Protein AF-A0A4U6XNY8-F1 (afdb_monomer_lite)

Radius of gyration: 18.27 Å; chains: 1; bounding box: 44×39×44 Å

pLDDT: mean 85.58, std 12.48, range [34.25, 97.0]

InterPro domains:
  IPR027417 P-loop containing nucleoside triphosphate hydrolase [G3DSA:3.40.50.300] (27-171)
  IPR027417 P-loop containing nucleoside triphosphate hydrolase [SSF52540] (11-147)
  IPR053226 Pyrrolopyrazine biosynthesis cluster protein F [PTHR48419] (2-175)

Foldseek 3Di:
DDADDDPALCQFAPPPQDAEAADVVQHDDGDPPRRTNHDPVVLLVYQDEAEDEDCVPVVVVQVVCQDPPNCVFQVHPDDDPSSSRPVSVVSVVVVCCVVVSDPPVLYHYHYPLVCQQCVPVRVCVVCVSVVHDDDCCVFFPDPVRLVVCCVVCVNRGSPCVVVSPDGGRHRDDPPPPD

Secondary structure (DSSP, 8-state):
------S-GGGTS-STTPPP---TTT-SS--TT--SSS-HHHHTTSPPEEEE--HHHHHHHHHHTTSTTTHHHH------GGGS-HHHHHHHHHHHHHTTSS-GGG-EEEEHHHHHH-HHHHHHHHHHHHT----GGGTB--HHHHHHHHHHHGGGTTTSHHHHT-SB--PPPGGG--

Structure (mmCIF, N/CA/C/O backbone):
data_AF-A0A4U6XNY8-F1
#
_entry.id   AF-A0A4U6XNY8-F1
#
loop_
_atom_site.group_PDB
_atom_site.id
_atom_site.type_symbol
_atom_site.label_atom_id
_atom_site.label_alt_id
_atom_site.label_comp_id
_atom_site.label_asym_id
_atom_site.label_entity_id
_atom_site.label_seq_id
_atom_site.pdbx_PDB_ins_code
_atom_site.Cartn_x
_atom_site.Cartn_y
_atom_site.Cartn_z
_atom_site.occupancy
_atom_site.B_iso_or_equiv
_atom_site.auth_seq_id
_atom_site.auth_comp_id
_atom_site.auth_asym_id
_atom_site.auth_atom_id
_atom_site.pdbx_PDB_model_num
ATOM 1 N N . LYS A 1 1 ? -9.833 14.490 -5.044 1.00 44.00 1 LYS A N 1
ATOM 2 C CA . LYS A 1 1 ? -9.705 13.372 -4.076 1.00 44.00 1 LYS A CA 1
ATOM 3 C C . LYS A 1 1 ? -8.244 13.289 -3.649 1.00 44.00 1 LYS A C 1
ATOM 5 O O . LYS A 1 1 ? -7.398 13.310 -4.529 1.00 44.00 1 LYS A O 1
ATOM 10 N N . ARG A 1 2 ? -7.919 13.287 -2.350 1.00 34.50 2 ARG A N 1
ATOM 11 C CA . ARG A 1 2 ? -6.537 13.049 -1.896 1.00 34.50 2 ARG A CA 1
ATOM 12 C C . ARG A 1 2 ? -6.363 11.536 -1.786 1.00 34.50 2 ARG A C 1
ATOM 14 O O . ARG A 1 2 ? -6.970 10.934 -0.908 1.00 34.50 2 ARG A O 1
ATOM 21 N N . VAL A 1 3 ? -5.626 10.932 -2.714 1.00 40.91 3 VAL A N 1
ATOM 22 C CA . VAL A 1 3 ? -5.285 9.507 -2.647 1.00 40.91 3 VAL A CA 1
ATOM 23 C C . VAL A 1 3 ? -4.066 9.406 -1.743 1.00 40.91 3 VAL A C 1
ATOM 25 O O . VAL A 1 3 ? -2.992 9.896 -2.081 1.00 40.91 3 VAL A O 1
ATOM 28 N N . PHE A 1 4 ? -4.259 8.864 -0.547 1.00 38.31 4 PHE A N 1
ATOM 29 C CA . PHE A 1 4 ? -3.151 8.521 0.327 1.00 38.31 4 PHE A CA 1
ATOM 30 C C . PHE A 1 4 ? -2.722 7.104 -0.029 1.00 38.31 4 PHE A C 1
ATOM 32 O O . PHE A 1 4 ? -3.418 6.148 0.293 1.00 38.31 4 PHE A O 1
ATOM 39 N N . ILE A 1 5 ? -1.602 6.990 -0.735 1.00 46.84 5 ILE A N 1
ATOM 40 C CA . ILE A 1 5 ? -0.909 5.722 -0.943 1.00 46.84 5 ILE A CA 1
ATOM 41 C C . ILE A 1 5 ? 0.224 5.730 0.073 1.00 46.84 5 ILE A C 1
ATOM 43 O O . ILE A 1 5 ? 1.144 6.541 -0.041 1.00 46.84 5 ILE A O 1
ATOM 47 N N . LYS A 1 6 ? 0.133 4.901 1.110 1.00 44.91 6 LYS A N 1
ATOM 48 C CA . LYS A 1 6 ? 1.244 4.714 2.040 1.00 44.91 6 LYS A CA 1
ATOM 49 C C . LYS A 1 6 ? 1.408 3.242 2.361 1.00 44.91 6 LYS A C 1
ATOM 51 O O . LYS A 1 6 ? 0.450 2.584 2.758 1.00 44.91 6 LYS A O 1
ATOM 56 N N . ASP A 1 7 ? 2.649 2.790 2.246 1.00 56.66 7 ASP A N 1
ATOM 57 C CA . ASP A 1 7 ? 3.075 1.489 2.719 1.00 56.66 7 ASP A CA 1
ATOM 58 C C . ASP A 1 7 ? 3.096 1.431 4.251 1.00 56.66 7 ASP A C 1
ATOM 60 O O . ASP A 1 7 ? 3.500 2.362 4.957 1.00 56.66 7 ASP A O 1
ATOM 64 N N . ILE A 1 8 ? 2.706 0.254 4.730 1.00 67.25 8 ILE A N 1
ATOM 65 C CA . ILE A 1 8 ? 2.728 -0.223 6.110 1.00 67.25 8 ILE A CA 1
ATOM 66 C C . ILE A 1 8 ? 1.612 0.350 7.006 1.00 67.25 8 ILE A C 1
ATOM 68 O O . ILE A 1 8 ? 1.715 1.417 7.622 1.00 67.25 8 ILE A O 1
ATOM 72 N N . ALA A 1 9 ? 0.558 -0.460 7.172 1.00 79.75 9 ALA A N 1
ATOM 73 C CA . ALA A 1 9 ? -0.514 -0.260 8.151 1.00 79.75 9 ALA A CA 1
ATOM 74 C C . ALA A 1 9 ? 0.006 -0.090 9.595 1.00 79.75 9 ALA A C 1
ATOM 76 O O . ALA A 1 9 ? -0.691 0.483 10.422 1.00 79.75 9 ALA A O 1
ATOM 77 N N . HIS A 1 10 ? 1.251 -0.483 9.870 1.00 78.38 10 HIS A N 1
ATOM 78 C CA . HIS A 1 10 ? 2.007 -0.225 11.102 1.00 78.38 10 HIS A CA 1
ATOM 79 C C . HIS A 1 10 ? 2.040 1.248 11.543 1.00 78.38 10 HIS A C 1
ATOM 81 O O . HIS A 1 10 ? 2.157 1.545 12.726 1.00 78.38 10 HIS A O 1
ATOM 87 N N . TYR A 1 11 ? 1.935 2.207 10.619 1.00 83.19 11 TYR A N 1
ATOM 88 C CA . TYR A 1 11 ? 1.849 3.623 11.005 1.00 83.19 11 TYR A CA 1
ATOM 89 C C . TYR A 1 11 ? 0.437 4.068 11.377 1.00 83.19 11 TYR A C 1
ATOM 91 O O . TYR A 1 11 ? 0.260 5.136 11.960 1.00 83.19 11 TYR A O 1
ATOM 99 N N . LEU A 1 12 ? -0.564 3.282 10.990 1.00 88.50 12 LEU A N 1
ATOM 100 C CA . LEU A 1 12 ? -1.952 3.508 11.350 1.00 88.50 12 LEU A CA 1
ATOM 101 C C . LEU A 1 12 ? -2.324 2.712 12.596 1.00 88.50 12 LEU A C 1
ATOM 103 O O . LEU A 1 12 ? -3.100 3.216 13.393 1.00 88.50 12 LEU A O 1
ATOM 107 N N . LEU A 1 13 ? -1.778 1.510 12.778 1.00 90.00 13 LEU A N 1
ATOM 108 C CA . LEU A 1 13 ? -2.047 0.610 13.892 1.00 90.00 13 LEU A CA 1
ATOM 109 C C . LEU A 1 13 ? -0.766 0.425 14.709 1.00 90.00 13 LEU A C 1
ATOM 111 O O . LEU A 1 13 ? 0.234 -0.002 14.138 1.00 90.00 13 LEU A O 1
ATOM 115 N N . PRO A 1 14 ? -0.783 0.670 16.030 1.00 87.81 14 PRO A N 1
ATOM 116 C CA . PRO A 1 14 ? 0.375 0.398 16.868 1.00 87.81 14 PRO A CA 1
ATOM 117 C C . PRO A 1 14 ? 0.850 -1.060 16.731 1.00 87.81 14 PRO A C 1
ATOM 119 O O . PRO A 1 14 ? 0.012 -1.977 16.711 1.00 87.81 14 PRO A O 1
ATOM 122 N N . PRO A 1 15 ? 2.174 -1.291 16.680 1.00 80.19 15 PRO A N 1
ATOM 123 C CA . PRO A 1 15 ? 2.730 -2.628 16.529 1.00 80.19 15 PRO A CA 1
ATOM 124 C C . PRO A 1 15 ? 2.439 -3.523 17.726 1.00 80.19 15 PRO A C 1
ATOM 126 O O . PRO A 1 15 ? 2.120 -3.058 18.823 1.00 80.19 15 PRO A O 1
ATOM 129 N N . ASN A 1 16 ? 2.623 -4.830 17.528 1.00 81.62 16 ASN A N 1
ATOM 130 C CA . ASN A 1 16 ? 2.556 -5.838 18.591 1.00 81.62 16 ASN A CA 1
ATOM 131 C C . ASN A 1 16 ? 1.225 -5.800 19.365 1.00 81.62 16 ASN A C 1
ATOM 133 O O . ASN A 1 16 ? 1.200 -5.999 20.578 1.00 81.62 16 ASN A O 1
ATOM 137 N N . GLN A 1 17 ? 0.129 -5.486 18.663 1.00 79.75 17 GLN A N 1
ATOM 138 C CA . GLN A 1 17 ? -1.226 -5.377 19.222 1.00 79.75 17 GLN A CA 1
ATOM 139 C C . GLN A 1 17 ? -1.353 -4.386 20.391 1.00 79.75 17 GLN A C 1
ATOM 141 O O . GLN A 1 17 ? -2.276 -4.481 21.203 1.00 79.75 17 GLN A O 1
ATOM 146 N N . GLN A 1 18 ? -0.450 -3.405 20.477 1.00 85.88 18 GLN A N 1
ATOM 147 C CA . GLN A 1 18 ? -0.570 -2.340 21.463 1.00 85.88 18 GLN A CA 1
ATOM 148 C C . GLN A 1 18 ? -1.874 -1.560 21.264 1.00 85.88 18 GLN A C 1
ATOM 150 O O . GLN A 1 18 ? -2.403 -1.425 20.156 1.00 85.88 18 GLN A O 1
ATOM 155 N N . LYS A 1 19 ? -2.407 -1.034 22.369 1.00 87.81 19 LYS A N 1
ATOM 156 C CA . LYS A 1 19 ? -3.648 -0.261 22.348 1.00 87.81 19 LYS A CA 1
ATOM 157 C C . LYS A 1 19 ? -3.426 1.061 21.614 1.00 87.81 19 LYS A C 1
ATOM 159 O O . LYS A 1 19 ? -2.548 1.833 21.988 1.00 87.81 19 LYS A O 1
ATOM 164 N N . ALA A 1 20 ? -4.257 1.332 20.613 1.00 90.62 20 ALA A N 1
ATOM 165 C CA . ALA A 1 20 ? -4.232 2.597 19.897 1.00 90.62 20 ALA A CA 1
ATOM 166 C C . ALA A 1 20 ? -4.830 3.744 20.714 1.00 90.62 20 ALA A C 1
ATOM 168 O O . ALA A 1 20 ? -5.770 3.571 21.496 1.00 90.62 20 ALA A O 1
ATOM 169 N N . SER A 1 21 ? -4.269 4.926 20.494 1.00 92.94 21 SER A N 1
ATOM 170 C CA . SER A 1 21 ? -4.827 6.212 20.884 1.00 92.94 21 SER A CA 1
ATOM 171 C C . SER A 1 21 ? -4.819 7.127 19.667 1.00 92.94 21 SER A C 1
ATOM 173 O O . SER A 1 21 ? -3.917 7.057 18.829 1.00 92.94 21 SER A O 1
ATOM 175 N N . ILE A 1 22 ? -5.833 7.985 19.567 1.00 94.88 22 ILE A N 1
ATOM 176 C CA . ILE A 1 22 ? -5.894 8.985 18.505 1.00 94.88 22 ILE A CA 1
ATOM 177 C C . ILE A 1 22 ? -4.681 9.907 18.631 1.00 94.88 22 ILE A C 1
ATOM 179 O O . ILE A 1 22 ? -4.395 10.433 19.710 1.00 94.88 22 ILE A O 1
ATOM 183 N N . ALA A 1 23 ? -3.959 10.086 17.525 1.00 91.62 23 ALA A N 1
ATOM 184 C CA . ALA A 1 23 ? -2.824 10.990 17.479 1.00 91.62 23 ALA A CA 1
ATOM 185 C C . ALA A 1 23 ? -3.299 12.420 17.807 1.00 91.62 23 ALA A C 1
ATOM 187 O O . ALA A 1 23 ? -4.254 12.882 17.180 1.00 91.62 23 ALA A O 1
ATOM 188 N N . PRO A 1 24 ? -2.625 13.167 18.706 1.00 91.38 24 PRO A N 1
ATOM 189 C CA . PRO A 1 24 ? -3.057 14.515 19.095 1.00 91.38 24 PRO A CA 1
ATOM 190 C C . PRO A 1 24 ? -3.221 15.492 17.923 1.00 91.38 24 PRO A C 1
ATOM 192 O O . PRO A 1 24 ? -4.026 16.415 17.986 1.00 91.38 24 PRO A O 1
ATOM 195 N N . SER A 1 25 ? -2.467 15.284 16.840 1.00 91.19 25 SER A N 1
ATOM 196 C CA . SER A 1 25 ? -2.559 16.065 15.602 1.00 91.19 25 SER A CA 1
ATOM 197 C C . SER A 1 25 ? -3.800 15.753 14.759 1.00 91.19 25 SER A C 1
ATOM 199 O O . SER A 1 25 ? -4.175 16.561 13.913 1.00 91.19 25 SER A O 1
ATOM 201 N N . ALA A 1 26 ? -4.422 14.592 14.963 1.00 87.94 26 ALA A N 1
ATOM 202 C CA . ALA A 1 26 ? -5.609 14.135 14.250 1.00 87.94 26 ALA A CA 1
ATOM 203 C C . ALA A 1 26 ? -6.899 14.350 15.061 1.00 87.94 26 ALA A C 1
ATOM 205 O O . ALA A 1 26 ? -7.970 14.473 14.472 1.00 87.94 26 ALA A O 1
ATOM 206 N N . GLY A 1 27 ? -6.807 14.424 16.392 1.00 89.19 27 GLY A N 1
ATOM 207 C CA . GLY A 1 27 ? -7.932 14.709 17.277 1.00 89.19 27 GLY A CA 1
ATOM 208 C C . GLY A 1 27 ? -7.617 14.427 18.746 1.00 89.19 27 GLY A C 1
ATOM 209 O O . GLY A 1 27 ? -6.554 13.916 19.085 1.00 89.19 27 GLY A O 1
ATOM 210 N N . THR A 1 28 ? -8.556 14.763 19.632 1.00 84.62 28 THR A N 1
ATOM 211 C CA . THR A 1 28 ? -8.419 14.560 21.090 1.00 84.62 28 THR A CA 1
ATOM 212 C C . THR A 1 28 ? -9.476 13.627 21.680 1.00 84.62 28 THR A C 1
ATOM 214 O O . THR A 1 28 ? -9.343 13.197 22.825 1.00 84.62 28 THR A O 1
ATOM 217 N N . ALA A 1 29 ? -10.522 13.295 20.918 1.00 89.69 29 ALA A N 1
ATOM 218 C CA . ALA A 1 29 ? -11.568 12.382 21.357 1.00 89.69 29 ALA A CA 1
ATOM 219 C C . ALA A 1 29 ? -11.070 10.931 21.310 1.00 89.69 29 ALA A C 1
ATOM 221 O O . ALA A 1 29 ? -10.502 10.490 20.312 1.00 89.69 29 ALA A O 1
ATOM 222 N N . ALA A 1 30 ? -11.295 10.181 22.388 1.00 89.25 30 ALA A N 1
ATOM 223 C CA . ALA A 1 30 ? -11.029 8.750 22.400 1.00 89.25 30 ALA A CA 1
ATOM 224 C C . ALA A 1 30 ? -12.115 8.004 21.611 1.00 89.25 30 ALA A C 1
ATOM 226 O O . ALA A 1 30 ? -13.302 8.269 21.788 1.00 89.25 30 ALA A O 1
ATOM 227 N N . GLU A 1 31 ? -11.708 7.024 20.808 1.00 92.81 31 GLU A N 1
ATOM 228 C CA . GLU A 1 31 ? -12.613 6.139 20.069 1.00 92.81 31 GLU A CA 1
ATOM 229 C C . GLU A 1 31 ? -12.391 4.687 20.526 1.00 92.81 31 GLU A C 1
ATOM 231 O O . GLU A 1 31 ? -11.519 3.988 20.003 1.00 92.81 31 GLU A O 1
ATOM 236 N N . PRO A 1 32 ? -13.121 4.213 21.557 1.00 90.75 32 PRO A N 1
ATOM 237 C CA . PRO A 1 32 ? -12.985 2.844 22.038 1.00 90.75 32 PRO A CA 1
ATOM 238 C C . PRO A 1 32 ? -13.238 1.829 20.919 1.00 90.75 32 PRO A C 1
ATOM 240 O O . PRO A 1 32 ? -14.249 1.892 20.229 1.00 90.75 32 PRO A O 1
ATOM 243 N N . GLY A 1 33 ? -12.323 0.872 20.752 1.00 91.06 33 GLY A N 1
ATOM 244 C CA . GLY A 1 33 ? -12.432 -0.156 19.713 1.00 91.06 33 GLY A CA 1
ATOM 245 C C . GLY A 1 33 ? -11.941 0.273 18.326 1.00 91.06 33 GLY A C 1
ATOM 246 O O . GLY A 1 33 ? -11.953 -0.564 17.423 1.00 91.06 33 GLY A O 1
ATOM 247 N N . ASN A 1 34 ? -11.471 1.514 18.153 1.00 94.38 34 ASN A N 1
ATOM 248 C CA . ASN A 1 34 ? -10.679 1.911 16.991 1.00 94.3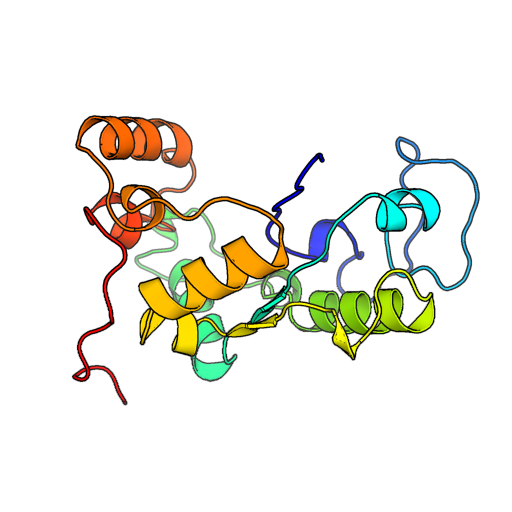8 34 ASN A CA 1
ATOM 249 C C . ASN A 1 34 ? -9.231 1.408 17.182 1.00 94.38 34 ASN A C 1
ATOM 251 O O . ASN A 1 34 ? -8.561 1.837 18.124 1.00 94.38 34 ASN A O 1
ATOM 255 N N . PRO A 1 35 ? -8.734 0.477 16.344 1.00 93.88 35 PRO A N 1
ATOM 256 C CA . PRO A 1 35 ? -7.370 -0.030 16.442 1.00 93.88 35 PRO A CA 1
ATOM 257 C C . PRO A 1 35 ? -6.337 0.919 15.819 1.00 93.88 35 PRO A C 1
ATOM 259 O O . PRO A 1 35 ? -5.158 0.569 15.791 1.00 93.88 35 PRO A O 1
ATOM 262 N N . THR A 1 36 ? -6.757 2.077 15.298 1.00 93.69 36 THR A N 1
ATOM 263 C CA . THR A 1 36 ? -5.908 3.013 14.563 1.00 93.69 36 THR A CA 1
ATOM 264 C C . THR A 1 36 ? -5.612 4.294 15.346 1.00 93.69 36 THR A C 1
ATOM 266 O O . THR A 1 36 ? -6.323 4.663 16.279 1.00 93.69 36 THR A O 1
ATOM 269 N N . VAL A 1 37 ? -4.567 5.009 14.932 1.00 93.38 37 VAL A N 1
ATOM 270 C CA . VAL A 1 37 ? -4.197 6.331 15.459 1.00 93.38 37 VAL A CA 1
ATOM 271 C C . VAL A 1 37 ? -4.970 7.481 14.801 1.00 93.38 37 VAL A C 1
ATOM 273 O O . VAL A 1 37 ? -4.732 8.645 15.127 1.00 93.38 37 VAL A O 1
ATOM 276 N N . LEU A 1 38 ? -5.878 7.181 13.865 1.00 93.62 38 LEU A N 1
ATOM 277 C CA . LEU A 1 38 ? -6.700 8.168 13.168 1.00 93.62 38 LEU A CA 1
ATOM 278 C C . LEU A 1 38 ? -8.173 8.036 13.575 1.00 93.62 38 LEU A C 1
ATOM 280 O O . LEU A 1 38 ? -8.678 6.919 13.669 1.00 93.62 38 LEU A O 1
ATOM 284 N N . PRO A 1 39 ? -8.892 9.153 13.763 1.00 94.62 39 PRO A N 1
ATOM 285 C CA . PRO A 1 39 ? -10.327 9.120 13.997 1.00 94.62 39 PRO A CA 1
ATOM 286 C C . PRO A 1 39 ? -11.088 8.514 12.817 1.00 94.62 39 PRO A C 1
ATOM 288 O O . PRO A 1 39 ? -10.687 8.639 11.651 1.00 94.62 39 PRO A O 1
ATOM 291 N N . LEU A 1 40 ? -12.239 7.917 13.105 1.00 94.06 40 LEU A N 1
ATOM 292 C CA . LEU A 1 40 ? -13.053 7.236 12.104 1.00 94.06 40 LEU A CA 1
ATOM 293 C C . LEU A 1 40 ? -13.579 8.180 11.007 1.00 94.06 40 LEU A C 1
ATOM 295 O O . LEU A 1 40 ? -13.712 7.781 9.849 1.00 94.06 40 LEU A O 1
ATOM 299 N N . ASP A 1 41 ? -13.856 9.446 11.332 1.00 93.25 41 ASP A N 1
ATOM 300 C CA . ASP A 1 41 ? -14.273 10.449 10.343 1.00 93.25 41 ASP A CA 1
ATOM 301 C C . ASP A 1 41 ? -13.149 10.797 9.351 1.00 93.25 41 ASP A C 1
ATOM 303 O O . ASP A 1 41 ? -13.429 11.126 8.197 1.00 93.25 41 ASP A O 1
ATOM 307 N N . ILE A 1 42 ? -11.882 10.703 9.771 1.00 92.50 42 ILE A N 1
ATOM 308 C CA . ILE A 1 42 ? -10.725 10.862 8.889 1.00 92.50 42 ILE A CA 1
ATOM 309 C C . ILE A 1 42 ? -10.591 9.638 7.986 1.00 92.50 42 ILE A C 1
ATOM 311 O O . ILE A 1 42 ? -10.419 9.804 6.779 1.00 92.50 42 ILE A O 1
ATOM 315 N N . LEU A 1 43 ? -10.739 8.425 8.528 1.00 92.19 43 LEU A N 1
ATOM 316 C CA . LEU A 1 43 ? -10.646 7.189 7.742 1.00 92.19 43 LEU A CA 1
ATOM 317 C C . LEU A 1 43 ? -11.670 7.138 6.593 1.00 92.19 43 LEU A C 1
ATOM 319 O O . LEU A 1 43 ? -11.348 6.675 5.499 1.00 92.19 43 LEU A O 1
ATOM 323 N N . ARG A 1 44 ? -12.873 7.691 6.806 1.00 92.69 44 ARG A N 1
ATOM 324 C CA . ARG A 1 44 ? -13.935 7.816 5.785 1.00 92.69 44 ARG A CA 1
ATOM 325 C C . ARG A 1 44 ? -13.617 8.774 4.638 1.00 92.69 44 ARG A C 1
ATOM 327 O O . ARG A 1 44 ? -14.326 8.777 3.637 1.00 92.69 44 ARG A O 1
ATOM 334 N N . LYS A 1 45 ? -12.578 9.602 4.764 1.00 90.94 45 LYS A N 1
ATOM 335 C CA . LYS A 1 45 ? -12.159 10.538 3.707 1.00 90.94 45 LYS A CA 1
ATOM 336 C C . LYS A 1 45 ? -11.230 9.878 2.684 1.00 90.94 45 LYS A C 1
ATOM 338 O O . LYS A 1 45 ? -10.935 10.502 1.663 1.00 90.94 45 LYS A O 1
ATOM 343 N N . PHE A 1 46 ? -10.767 8.654 2.945 1.00 88.12 46 PHE A N 1
ATOM 344 C CA . PHE A 1 46 ? -9.898 7.904 2.044 1.00 88.12 46 PHE A CA 1
ATOM 345 C C . PHE A 1 46 ? -10.682 6.925 1.175 1.00 88.12 46 PHE A C 1
ATOM 347 O O . PHE A 1 46 ? -11.716 6.394 1.570 1.00 88.12 46 PHE A O 1
ATOM 354 N N . GLN A 1 47 ? -10.129 6.663 -0.006 1.00 87.00 47 GLN A N 1
ATOM 355 C CA . GLN A 1 47 ? -10.457 5.484 -0.793 1.00 87.00 47 GLN A CA 1
ATOM 356 C C . GLN A 1 47 ? -9.401 4.423 -0.479 1.00 87.00 47 GLN A C 1
ATOM 358 O O . GLN A 1 47 ? -8.208 4.717 -0.554 1.00 87.00 47 GLN A O 1
ATOM 363 N N . TRP A 1 48 ? -9.839 3.231 -0.080 1.00 89.44 48 TRP A N 1
ATOM 364 C CA . TRP A 1 48 ? -8.955 2.168 0.392 1.00 89.44 48 TRP A CA 1
ATOM 365 C C . TRP A 1 48 ? -8.699 1.142 -0.706 1.00 89.44 48 TRP A C 1
ATOM 367 O O . TRP A 1 48 ? -9.596 0.768 -1.459 1.00 89.44 48 TRP A O 1
ATOM 377 N N . THR A 1 49 ? -7.461 0.677 -0.789 1.00 91.25 49 THR A N 1
ATOM 378 C CA . THR A 1 49 ? -7.052 -0.447 -1.629 1.00 91.25 49 THR A CA 1
ATOM 379 C C . THR A 1 49 ? -5.970 -1.207 -0.888 1.00 91.25 49 THR A C 1
ATOM 381 O O . THR A 1 49 ? -5.100 -0.597 -0.268 1.00 91.25 49 THR A O 1
ATOM 384 N N . PHE A 1 50 ? -6.036 -2.531 -0.940 1.00 90.12 50 PHE A N 1
ATOM 385 C CA . PHE A 1 50 ? -5.074 -3.410 -0.295 1.00 90.12 50 PHE A CA 1
ATOM 386 C C . PHE A 1 50 ? -4.235 -4.105 -1.360 1.00 90.12 50 PHE A C 1
ATOM 388 O O . PHE A 1 50 ? -4.783 -4.805 -2.201 1.00 90.12 50 PHE A O 1
ATOM 395 N N . LEU A 1 51 ? -2.916 -3.934 -1.318 1.00 90.94 51 LEU A N 1
ATOM 396 C CA . LEU A 1 51 ? -1.986 -4.770 -2.072 1.00 90.94 51 LEU A CA 1
ATOM 397 C C . LEU A 1 51 ? -1.572 -5.937 -1.175 1.00 90.94 51 LEU A C 1
ATOM 399 O O . LEU A 1 51 ? -1.035 -5.719 -0.088 1.00 90.94 51 LEU A O 1
ATOM 403 N N . ILE A 1 52 ? -1.827 -7.164 -1.613 1.00 89.62 52 ILE A N 1
ATOM 404 C CA . ILE A 1 52 ? -1.457 -8.380 -0.888 1.00 89.62 52 ILE A CA 1
ATOM 405 C C . ILE A 1 52 ? -0.401 -9.161 -1.658 1.00 89.62 52 ILE A C 1
ATOM 407 O O . ILE A 1 52 ? -0.290 -9.075 -2.877 1.00 89.62 52 ILE A O 1
ATOM 411 N N . ARG A 1 53 ? 0.394 -9.939 -0.930 1.00 87.81 53 ARG A N 1
ATOM 412 C CA . ARG A 1 53 ? 1.352 -10.879 -1.506 1.00 87.81 53 ARG A CA 1
ATOM 413 C C . ARG A 1 53 ? 1.439 -12.103 -0.615 1.00 87.81 53 ARG A C 1
ATOM 415 O O . ARG A 1 53 ? 1.330 -11.994 0.603 1.00 87.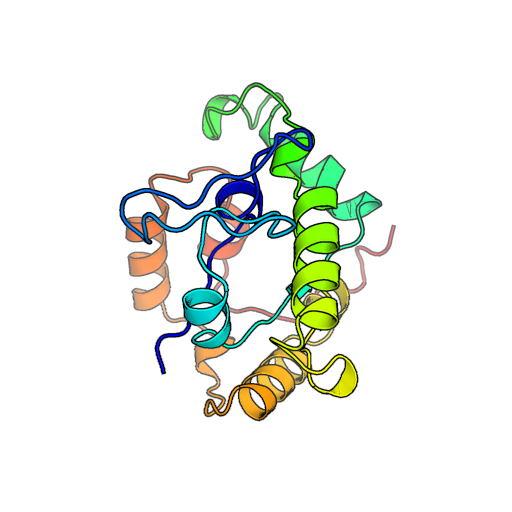81 53 ARG A O 1
ATOM 422 N N . HIS A 1 54 ? 1.677 -13.268 -1.205 1.00 86.75 54 HIS A N 1
ATOM 423 C CA . HIS A 1 54 ? 1.802 -14.492 -0.427 1.00 86.75 54 HIS A CA 1
ATOM 424 C C . HIS A 1 54 ? 3.019 -14.432 0.540 1.00 86.75 54 HIS A C 1
ATOM 426 O O . HIS A 1 54 ? 4.148 -14.203 0.081 1.00 86.75 54 HIS A O 1
ATOM 432 N N . PRO A 1 55 ? 2.869 -14.740 1.851 1.00 86.25 55 PRO A N 1
ATOM 433 C CA . PRO A 1 55 ? 3.960 -14.671 2.838 1.00 86.25 55 PRO A CA 1
ATOM 434 C C . PRO A 1 55 ? 5.201 -15.490 2.478 1.00 86.25 55 PRO A C 1
ATOM 436 O O . PRO A 1 55 ? 6.326 -15.034 2.666 1.00 86.25 55 PRO A O 1
ATOM 439 N N . ARG A 1 56 ? 5.008 -16.675 1.877 1.00 86.06 56 ARG A N 1
ATOM 440 C CA . ARG A 1 56 ? 6.100 -17.518 1.340 1.00 86.06 56 ARG A CA 1
ATOM 441 C C . ARG A 1 56 ? 7.021 -16.797 0.347 1.00 86.06 56 ARG A C 1
ATOM 443 O O . ARG A 1 56 ? 8.148 -17.240 0.169 1.00 86.06 56 ARG A O 1
ATOM 450 N N . ARG A 1 57 ? 6.554 -15.735 -0.317 1.00 82.69 57 ARG A N 1
ATOM 451 C CA . ARG A 1 57 ? 7.347 -14.935 -1.261 1.00 82.69 57 ARG A CA 1
ATOM 452 C C . ARG A 1 57 ? 7.844 -13.639 -0.622 1.00 82.69 57 ARG A C 1
ATOM 454 O O . ARG A 1 57 ? 9.007 -13.293 -0.805 1.00 82.69 57 ARG A O 1
ATOM 461 N N . SER A 1 58 ? 6.999 -12.934 0.137 1.00 83.38 58 SER A N 1
ATOM 462 C CA . SER A 1 58 ? 7.373 -11.619 0.674 1.00 83.38 58 SER A CA 1
ATOM 463 C C . SER A 1 58 ? 8.330 -11.696 1.871 1.00 83.38 58 SER A C 1
ATOM 465 O O . SER A 1 58 ? 9.265 -10.904 1.939 1.00 83.38 58 SER A O 1
ATOM 467 N N . ILE A 1 59 ? 8.142 -12.653 2.792 1.00 86.62 59 ILE A N 1
ATOM 468 C CA . ILE A 1 59 ? 8.947 -12.745 4.019 1.00 86.62 59 ILE A CA 1
ATOM 469 C C . ILE A 1 59 ? 10.410 -13.078 3.704 1.00 86.62 59 ILE A C 1
ATOM 471 O O . ILE A 1 59 ? 11.277 -12.358 4.196 1.00 86.62 59 ILE A O 1
ATOM 475 N N . PRO A 1 60 ? 10.732 -14.077 2.852 1.00 86.50 60 PRO A N 1
ATOM 476 C CA . PRO A 1 60 ? 12.124 -14.333 2.487 1.00 86.50 60 PRO A CA 1
ATOM 477 C C . PRO A 1 60 ? 12.774 -13.151 1.765 1.00 86.50 60 PRO A C 1
ATOM 479 O O . PRO A 1 60 ? 13.955 -12.887 1.967 1.00 86.50 60 PRO A O 1
ATOM 482 N N . SER A 1 61 ? 12.009 -12.424 0.942 1.00 81.62 61 SER A N 1
ATOM 483 C CA . SER A 1 61 ? 12.500 -11.221 0.264 1.00 81.62 61 SER A CA 1
ATOM 484 C C . SER A 1 61 ? 12.867 -10.120 1.259 1.00 81.62 61 SER A C 1
ATOM 486 O O . SER A 1 61 ? 13.925 -9.521 1.120 1.00 81.62 61 SER A O 1
ATOM 488 N N . TYR A 1 62 ? 12.028 -9.872 2.268 1.00 83.88 62 TYR A N 1
ATOM 489 C CA . TYR A 1 62 ? 12.318 -8.889 3.314 1.00 83.88 62 TYR A CA 1
ATOM 490 C C . TYR A 1 62 ? 13.485 -9.340 4.202 1.00 83.88 62 TYR A C 1
ATOM 492 O O . TYR A 1 62 ? 14.412 -8.570 4.425 1.00 83.88 62 TYR A O 1
ATOM 500 N N . TYR A 1 63 ? 13.513 -10.610 4.617 1.00 85.75 63 TYR A N 1
ATOM 501 C CA . TYR A 1 63 ? 14.616 -11.167 5.406 1.00 85.75 63 TYR A CA 1
ATOM 502 C C . TYR A 1 63 ? 15.968 -11.049 4.688 1.00 85.75 63 TYR A C 1
ATOM 504 O O . TYR A 1 63 ? 16.969 -10.701 5.312 1.00 85.75 63 TYR A O 1
ATOM 512 N N . ARG A 1 64 ? 15.998 -11.254 3.364 1.00 86.19 64 ARG A N 1
ATOM 513 C CA . ARG A 1 64 ? 17.195 -11.036 2.537 1.00 86.19 64 ARG A CA 1
ATOM 514 C C . ARG A 1 64 ? 17.739 -9.610 2.625 1.00 86.19 64 ARG A C 1
ATOM 516 O O . ARG A 1 64 ? 18.947 -9.446 2.535 1.00 86.19 64 ARG A O 1
ATOM 523 N N . CYS A 1 65 ? 16.882 -8.602 2.793 1.00 84.31 65 CYS A N 1
ATOM 524 C CA . CYS A 1 65 ? 17.307 -7.211 2.969 1.00 84.31 65 CYS A CA 1
ATOM 525 C C . CYS A 1 65 ? 17.916 -6.937 4.353 1.00 84.31 65 CYS A C 1
ATOM 527 O O . CYS A 1 65 ? 18.475 -5.859 4.542 1.00 84.31 65 CYS A O 1
ATOM 529 N N . THR A 1 66 ? 17.787 -7.885 5.292 1.00 84.94 66 THR A N 1
ATOM 530 C CA . THR A 1 66 ? 18.254 -7.770 6.683 1.00 84.94 66 THR A CA 1
ATOM 531 C C . THR A 1 66 ? 19.494 -8.604 7.009 1.00 84.94 66 THR A C 1
ATOM 533 O O . THR A 1 66 ? 19.877 -8.700 8.172 1.00 84.94 66 THR A O 1
ATOM 536 N N . ILE A 1 67 ? 20.099 -9.242 5.999 1.00 86.62 67 ILE A N 1
ATOM 537 C CA . ILE A 1 67 ? 21.285 -10.097 6.146 1.00 86.62 67 ILE A CA 1
ATOM 538 C C . ILE A 1 67 ? 22.359 -9.759 5.095 1.00 86.62 67 ILE A C 1
ATOM 540 O O . ILE A 1 67 ? 22.021 -9.209 4.037 1.00 86.62 67 ILE A O 1
ATOM 544 N N . PRO A 1 68 ? 23.628 -10.159 5.314 1.00 86.44 68 PRO A N 1
ATOM 545 C CA . PRO A 1 68 ? 24.690 -9.970 4.332 1.00 86.44 68 PRO A CA 1
ATOM 546 C C . PRO A 1 68 ? 24.404 -10.641 2.981 1.00 86.44 68 PRO A C 1
ATOM 548 O O . PRO A 1 68 ? 23.866 -11.753 2.946 1.00 86.44 68 PRO A O 1
ATOM 551 N N . PRO A 1 69 ? 24.784 -10.009 1.852 1.00 86.19 69 PRO A N 1
ATOM 552 C CA . PRO A 1 69 ? 25.495 -8.725 1.748 1.00 86.19 69 PRO A CA 1
ATOM 553 C C . PRO A 1 69 ? 24.569 -7.492 1.670 1.00 86.19 69 PRO A C 1
ATOM 555 O O . PRO A 1 69 ? 25.047 -6.385 1.443 1.00 86.19 69 PRO A O 1
ATOM 558 N N . LEU A 1 70 ? 23.244 -7.667 1.745 1.00 82.31 70 LEU A N 1
ATOM 559 C CA . LEU A 1 70 ? 22.298 -6.575 1.492 1.00 82.31 70 LEU A CA 1
ATOM 560 C C . LEU A 1 70 ? 22.133 -5.640 2.692 1.00 82.31 70 LEU A C 1
ATOM 562 O O . LEU A 1 70 ? 21.908 -4.456 2.473 1.00 82.31 70 LEU A O 1
ATOM 566 N N . ASP A 1 71 ? 22.256 -6.134 3.922 1.00 82.88 71 ASP A N 1
ATOM 567 C CA . ASP A 1 71 ? 22.190 -5.319 5.145 1.00 82.88 71 ASP A CA 1
ATOM 568 C C . ASP A 1 71 ? 23.233 -4.190 5.178 1.00 82.88 71 ASP A C 1
ATOM 570 O O . ASP A 1 71 ? 22.932 -3.088 5.634 1.00 82.88 71 ASP A O 1
ATOM 574 N N . GLU A 1 72 ? 24.427 -4.422 4.626 1.00 82.38 72 GLU A N 1
ATOM 575 C CA . GLU A 1 72 ? 25.471 -3.401 4.462 1.00 82.38 72 GLU A CA 1
ATOM 576 C C . GLU A 1 72 ? 25.028 -2.255 3.537 1.00 82.38 72 GLU A C 1
ATOM 578 O O . GLU A 1 72 ? 25.441 -1.108 3.715 1.00 82.38 72 GLU A O 1
ATOM 583 N N . VAL A 1 73 ? 24.172 -2.554 2.555 1.00 81.69 73 VAL A N 1
ATOM 584 C CA . VAL A 1 73 ? 23.653 -1.585 1.578 1.00 81.69 73 VAL A CA 1
ATOM 585 C C . VAL A 1 73 ? 22.391 -0.899 2.095 1.00 81.69 73 VAL A C 1
ATOM 587 O O . VAL A 1 73 ? 22.241 0.313 1.945 1.00 81.69 73 VAL A O 1
ATOM 590 N N . THR A 1 74 ? 21.477 -1.669 2.685 1.00 79.19 74 THR A N 1
ATOM 591 C CA . THR A 1 74 ? 20.182 -1.181 3.166 1.00 79.19 74 THR A CA 1
ATOM 592 C C . THR A 1 74 ? 20.322 -0.433 4.492 1.00 79.19 74 THR A C 1
ATOM 594 O O . THR A 1 74 ? 19.538 0.473 4.768 1.00 79.19 74 THR A O 1
ATOM 597 N N . GLY A 1 75 ? 21.306 -0.799 5.319 1.00 79.88 75 GLY A N 1
ATOM 598 C CA . GLY A 1 75 ? 21.455 -0.331 6.696 1.00 79.88 75 GLY A CA 1
ATOM 599 C C . GLY A 1 75 ? 20.475 -0.985 7.678 1.00 79.88 75 GLY A C 1
ATOM 600 O O . GLY A 1 75 ? 20.402 -0.569 8.835 1.00 79.88 75 GLY A O 1
ATOM 601 N N . PHE A 1 76 ? 19.718 -1.997 7.241 1.00 78.50 76 PHE A N 1
ATOM 602 C CA . PHE A 1 76 ? 18.774 -2.736 8.075 1.00 78.50 76 PHE A CA 1
ATOM 603 C C . PHE A 1 76 ? 19.409 -4.063 8.477 1.00 78.50 76 PHE A C 1
ATOM 605 O O . PHE A 1 76 ? 19.546 -4.947 7.649 1.00 78.50 76 PHE A O 1
ATOM 612 N N . SER A 1 77 ? 19.775 -4.223 9.747 1.00 81.06 77 SER A N 1
ATOM 613 C CA . SER A 1 77 ? 20.387 -5.460 10.267 1.00 81.06 77 SER A CA 1
ATOM 614 C C . SER A 1 77 ? 19.451 -6.290 11.148 1.00 81.06 77 SER A C 1
ATOM 616 O O . SER A 1 77 ? 19.829 -7.347 11.648 1.00 81.06 77 SER A O 1
ATOM 618 N N . ASN A 1 78 ? 18.215 -5.822 11.348 1.00 82.06 78 ASN A N 1
ATOM 619 C CA . ASN A 1 78 ? 17.227 -6.477 12.194 1.00 82.06 78 ASN A CA 1
ATOM 620 C C . ASN A 1 78 ? 15.957 -6.772 11.398 1.00 82.06 78 ASN A C 1
ATOM 622 O O . ASN A 1 78 ? 15.371 -5.877 10.795 1.00 82.06 78 ASN A O 1
ATOM 626 N N . PHE A 1 79 ? 15.500 -8.019 11.464 1.00 82.69 79 PHE A N 1
ATOM 627 C CA . PHE A 1 79 ? 14.195 -8.416 10.952 1.00 82.69 79 PHE A CA 1
ATOM 628 C C . PHE A 1 79 ? 13.102 -8.104 11.980 1.00 82.69 79 PHE A C 1
ATOM 630 O O . PHE A 1 79 ? 13.142 -8.612 13.103 1.00 82.69 79 PHE A O 1
ATOM 637 N N . SER A 1 80 ? 12.096 -7.323 11.586 1.00 81.25 80 SER A N 1
ATOM 638 C CA . SER A 1 80 ? 10.918 -7.052 12.412 1.00 81.25 80 SER A CA 1
ATOM 639 C C . SER A 1 80 ? 9.673 -7.694 11.808 1.00 81.25 80 SER A C 1
ATOM 641 O O . SER A 1 80 ? 9.186 -7.289 10.756 1.00 81.25 80 SER A O 1
ATOM 643 N N . ALA A 1 81 ? 9.097 -8.683 12.495 1.00 79.94 81 ALA A N 1
ATOM 644 C CA . ALA A 1 81 ? 7.887 -9.353 12.012 1.00 79.94 81 ALA A CA 1
ATOM 645 C C . ALA A 1 81 ? 6.690 -8.391 11.855 1.00 79.94 81 ALA A C 1
ATOM 647 O O . ALA A 1 81 ? 5.868 -8.589 10.964 1.00 79.94 81 ALA A O 1
ATOM 648 N N . SER A 1 82 ? 6.611 -7.331 12.669 1.00 77.25 82 SER A N 1
ATOM 649 C CA . SER A 1 82 ? 5.561 -6.304 12.573 1.00 77.25 82 SER A CA 1
ATOM 650 C C . SER A 1 82 ? 5.761 -5.327 11.409 1.00 77.25 82 SER A C 1
ATOM 652 O O . SER A 1 82 ? 4.828 -4.620 11.039 1.00 77.25 82 SER A O 1
ATOM 654 N N . GLU A 1 83 ? 6.945 -5.289 10.788 1.00 78.31 83 GLU A N 1
ATOM 655 C CA . GLU A 1 83 ? 7.158 -4.544 9.538 1.00 78.31 83 GLU A CA 1
ATOM 656 C C . GLU A 1 83 ? 6.660 -5.317 8.315 1.00 78.31 83 GLU A C 1
ATOM 658 O O . GLU A 1 83 ? 6.339 -4.710 7.296 1.00 78.31 83 GLU A O 1
ATOM 663 N N . ALA A 1 84 ? 6.501 -6.643 8.422 1.00 80.19 84 ALA A N 1
ATOM 664 C CA . ALA A 1 84 ? 5.844 -7.421 7.375 1.00 80.19 84 ALA A CA 1
ATOM 665 C C . ALA A 1 84 ? 4.353 -7.058 7.220 1.00 80.19 84 ALA A C 1
ATOM 667 O O . ALA A 1 84 ? 3.768 -7.323 6.172 1.00 80.19 84 ALA A O 1
ATOM 668 N N . GLY A 1 85 ? 3.738 -6.460 8.249 1.00 82.81 85 GLY A N 1
ATOM 669 C CA . GLY A 1 85 ? 2.462 -5.747 8.156 1.00 82.81 85 GLY A CA 1
ATOM 670 C C . GLY A 1 85 ? 1.206 -6.608 7.995 1.00 82.81 85 GLY A C 1
ATOM 671 O O . GLY A 1 85 ? 0.124 -6.054 7.818 1.00 82.81 85 GLY A O 1
ATOM 672 N N . TYR A 1 86 ? 1.311 -7.940 8.027 1.00 84.94 86 TYR A N 1
ATOM 673 C CA . TYR A 1 86 ? 0.178 -8.842 7.783 1.00 84.94 86 TYR A CA 1
ATOM 674 C C . TYR A 1 86 ? -0.928 -8.733 8.842 1.00 84.94 86 TYR A C 1
ATOM 676 O O . TYR A 1 86 ? -2.105 -8.654 8.487 1.00 84.94 86 TYR A O 1
ATOM 684 N N . ASP A 1 87 ? -0.560 -8.719 10.129 1.00 86.38 87 ASP A N 1
ATOM 685 C CA . ASP A 1 87 ? -1.518 -8.565 11.236 1.00 86.38 87 ASP A CA 1
ATOM 686 C C . ASP A 1 87 ? -2.196 -7.194 11.166 1.00 86.38 87 ASP A C 1
ATOM 688 O O . ASP A 1 87 ? -3.421 -7.086 11.234 1.00 86.38 87 ASP A O 1
ATOM 692 N N . GLU A 1 88 ? -1.402 -6.145 10.958 1.00 88.00 88 GLU A N 1
ATOM 693 C CA . GLU A 1 88 ? -1.868 -4.769 10.882 1.00 88.00 88 GLU A CA 1
ATOM 694 C C . GLU A 1 88 ? -2.809 -4.556 9.689 1.00 88.00 88 GLU A C 1
ATOM 696 O O . GLU A 1 88 ? -3.866 -3.942 9.850 1.00 88.00 88 GLU A O 1
ATOM 701 N N . LEU A 1 89 ? -2.483 -5.102 8.511 1.00 88.94 89 LEU A N 1
ATOM 702 C CA . LEU A 1 89 ? -3.352 -5.041 7.333 1.00 88.94 89 LEU A CA 1
ATOM 703 C C . LEU A 1 89 ? -4.667 -5.781 7.569 1.00 88.94 89 LEU A C 1
ATOM 705 O O . LEU A 1 89 ? -5.724 -5.238 7.248 1.00 88.94 89 LEU A O 1
ATOM 709 N N . ARG A 1 90 ? -4.630 -6.980 8.167 1.00 89.50 90 ARG A N 1
ATOM 710 C CA . ARG A 1 90 ? -5.847 -7.755 8.439 1.00 89.50 90 ARG A CA 1
ATOM 711 C C . ARG A 1 90 ? -6.756 -7.050 9.444 1.00 89.50 90 ARG A C 1
ATOM 713 O O . ARG A 1 90 ? -7.953 -6.921 9.200 1.00 89.50 90 ARG A O 1
ATOM 720 N N . ARG A 1 91 ? -6.194 -6.546 10.544 1.00 91.56 91 ARG A N 1
ATOM 721 C CA . ARG A 1 91 ? -6.943 -5.796 11.565 1.00 91.56 91 ARG A CA 1
ATOM 722 C C . ARG A 1 91 ? -7.530 -4.507 11.004 1.00 91.56 91 ARG A C 1
ATOM 724 O O . ARG A 1 91 ? -8.658 -4.161 11.348 1.00 91.56 91 ARG A O 1
ATOM 731 N N . LEU A 1 92 ? -6.784 -3.802 10.150 1.00 92.12 92 LEU A N 1
ATOM 732 C CA . LEU A 1 92 ? -7.279 -2.610 9.467 1.00 92.12 92 LEU A CA 1
ATOM 733 C C . LEU A 1 92 ? -8.437 -2.957 8.530 1.00 92.12 92 LEU A C 1
ATOM 735 O O . LEU A 1 92 ? -9.475 -2.309 8.600 1.00 92.12 92 LEU A O 1
ATOM 739 N N . PHE A 1 93 ? -8.284 -3.994 7.705 1.00 92.00 93 PHE A N 1
ATOM 740 C CA . PHE A 1 93 ? -9.331 -4.484 6.811 1.00 92.00 93 PHE A CA 1
ATOM 741 C C . PHE A 1 93 ? -10.621 -4.788 7.583 1.00 92.00 93 PHE A C 1
ATOM 743 O O . PHE A 1 93 ? -11.659 -4.186 7.312 1.00 92.00 93 PHE A O 1
ATOM 750 N N . ASP A 1 94 ? -10.541 -5.639 8.612 1.00 93.56 94 ASP A N 1
ATOM 751 C CA . ASP A 1 94 ? -11.702 -6.026 9.422 1.00 93.56 94 ASP A CA 1
ATOM 752 C C . ASP A 1 94 ? -12.360 -4.812 10.092 1.00 93.56 94 ASP A C 1
ATOM 754 O O . ASP A 1 94 ? -13.585 -4.725 10.185 1.00 93.56 94 ASP A O 1
ATOM 758 N N . PHE A 1 95 ? -11.554 -3.847 10.545 1.00 94.56 95 PHE A N 1
ATOM 759 C CA . PHE A 1 95 ? -12.051 -2.620 11.155 1.00 94.56 95 PHE A CA 1
ATOM 760 C C . PHE A 1 95 ? -12.826 -1.741 10.170 1.00 94.56 95 PHE A C 1
ATOM 762 O O . PHE A 1 95 ? -13.926 -1.291 10.496 1.00 94.56 95 PHE A O 1
ATOM 769 N N . LEU A 1 96 ? -12.286 -1.520 8.968 1.00 94.12 96 LEU A N 1
ATOM 770 C CA . LEU A 1 96 ? -12.924 -0.687 7.947 1.00 94.12 96 LEU A CA 1
ATOM 771 C C . LEU A 1 96 ? -14.269 -1.271 7.495 1.00 94.12 96 LEU A C 1
ATOM 773 O O . LEU A 1 96 ? -15.216 -0.511 7.288 1.00 94.12 96 LEU A O 1
ATOM 777 N N . ILE A 1 97 ? -14.370 -2.600 7.406 1.00 94.19 97 ILE A N 1
ATOM 778 C CA . ILE A 1 97 ? -15.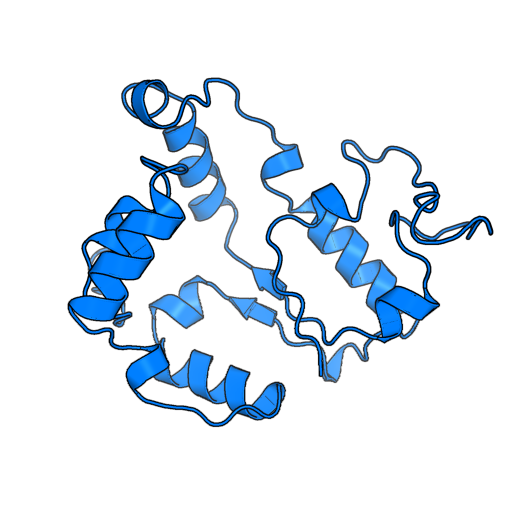622 -3.305 7.104 1.00 94.19 97 ILE A CA 1
ATOM 779 C C . ILE A 1 97 ? -16.609 -3.192 8.269 1.00 94.19 97 ILE A C 1
ATOM 781 O O . ILE A 1 97 ? -17.751 -2.766 8.084 1.00 94.19 97 ILE A O 1
ATOM 785 N N . ARG A 1 98 ? -16.168 -3.512 9.493 1.00 95.50 98 ARG A N 1
ATOM 786 C CA . ARG A 1 98 ? -17.011 -3.488 10.699 1.00 95.50 98 ARG A CA 1
ATOM 787 C C . ARG A 1 98 ? -17.650 -2.119 10.939 1.00 95.50 98 ARG A C 1
ATOM 789 O O . ARG A 1 98 ? -18.827 -2.047 11.283 1.00 95.50 98 ARG A O 1
ATOM 796 N N . GLU A 1 99 ? -16.890 -1.046 10.737 1.00 95.44 99 GLU A N 1
ATOM 797 C CA . GLU A 1 99 ? -17.347 0.339 10.916 1.00 95.44 99 GLU A CA 1
ATOM 798 C C . GLU A 1 99 ? -18.034 0.939 9.677 1.00 95.44 99 GLU A C 1
ATOM 800 O O . GLU A 1 99 ? -18.393 2.125 9.673 1.00 95.44 99 GLU A O 1
ATOM 805 N N . ARG A 1 100 ? -18.213 0.133 8.619 1.00 94.31 100 ARG A N 1
ATOM 806 C CA . ARG A 1 100 ? -18.804 0.538 7.334 1.00 94.31 100 ARG A CA 1
ATOM 807 C C . ARG A 1 100 ? -18.118 1.770 6.742 1.00 94.31 100 ARG A C 1
ATOM 809 O O . ARG A 1 100 ? -18.769 2.674 6.219 1.00 94.31 100 ARG A O 1
ATOM 816 N N . VAL A 1 101 ? -16.795 1.831 6.879 1.00 92.94 101 VAL A N 1
ATOM 817 C CA . VAL A 1 101 ? -15.964 2.814 6.171 1.00 92.94 101 VAL A CA 1
ATOM 818 C C . VAL A 1 101 ? -15.901 2.451 4.692 1.00 92.94 101 VAL A C 1
ATOM 820 O O . VAL A 1 101 ? -15.934 3.338 3.844 1.00 92.94 101 VAL A O 1
ATOM 823 N N . VAL A 1 102 ? -15.856 1.152 4.398 1.00 89.00 102 VAL A N 1
ATOM 824 C CA . VAL A 1 102 ? -15.928 0.585 3.050 1.00 89.00 102 VAL A CA 1
ATOM 825 C C . VAL A 1 102 ? -16.940 -0.560 3.027 1.00 89.00 102 VAL A C 1
ATOM 827 O O . VAL A 1 102 ? -17.170 -1.205 4.052 1.00 89.00 102 VAL A O 1
ATOM 830 N N . ASP A 1 103 ? -17.570 -0.782 1.876 1.00 88.00 103 ASP A N 1
ATOM 831 C CA . ASP A 1 103 ? -18.385 -1.975 1.629 1.00 88.00 103 ASP A CA 1
ATOM 832 C C . ASP A 1 103 ? -17.450 -3.112 1.197 1.00 88.00 103 ASP A C 1
ATOM 834 O O . ASP A 1 103 ? -16.574 -2.902 0.359 1.00 88.00 103 ASP A O 1
ATOM 838 N N . GLU A 1 104 ? -17.621 -4.306 1.767 1.00 86.00 104 GLU A N 1
ATOM 839 C CA . GLU A 1 104 ? -16.788 -5.479 1.470 1.00 86.00 104 GLU A CA 1
ATOM 840 C C . GLU A 1 104 ? -16.785 -5.809 -0.021 1.00 86.00 104 GLU A C 1
ATOM 842 O O . GLU A 1 104 ? -15.745 -6.146 -0.581 1.00 86.00 104 GLU A O 1
ATOM 847 N N . LYS A 1 105 ? -17.935 -5.641 -0.682 1.00 86.25 105 LYS A N 1
ATOM 848 C CA . LYS A 1 105 ? -18.085 -5.944 -2.110 1.00 86.25 105 LYS A CA 1
ATOM 849 C C . LYS A 1 105 ? -17.398 -4.923 -3.025 1.00 86.25 105 LYS A C 1
ATOM 851 O O . LYS A 1 105 ? -17.115 -5.238 -4.176 1.00 86.25 105 LYS A O 1
ATOM 856 N N . ASP A 1 106 ? -17.163 -3.715 -2.515 1.00 83.69 106 ASP A N 1
ATOM 857 C CA . ASP A 1 106 ? -16.592 -2.592 -3.261 1.00 83.69 106 ASP A CA 1
ATOM 858 C C . ASP A 1 106 ? -15.130 -2.337 -2.859 1.00 83.69 106 ASP A C 1
ATOM 860 O O . ASP A 1 106 ? -14.523 -1.372 -3.316 1.00 83.69 106 ASP A O 1
ATOM 864 N N . LEU A 1 107 ? -14.542 -3.165 -1.991 1.00 87.19 107 LEU A N 1
ATOM 865 C CA . LEU A 1 107 ? -13.171 -2.978 -1.541 1.00 87.19 107 LEU A CA 1
ATOM 866 C C . LEU A 1 107 ? -12.179 -3.607 -2.524 1.00 87.19 107 LEU A C 1
ATOM 868 O O . LEU A 1 107 ? -12.177 -4.816 -2.747 1.00 87.19 107 LEU A O 1
ATOM 872 N N . MET A 1 108 ? -11.286 -2.786 -3.078 1.00 89.88 108 MET A N 1
ATOM 873 C CA . MET A 1 108 ? -10.252 -3.275 -3.983 1.00 89.88 108 MET A CA 1
ATOM 874 C C . MET A 1 108 ? -9.125 -3.983 -3.232 1.00 89.88 108 MET A C 1
ATOM 876 O O . MET A 1 108 ? -8.453 -3.393 -2.379 1.00 89.88 108 MET A O 1
ATOM 880 N N . VAL A 1 109 ? -8.872 -5.227 -3.628 1.00 91.94 109 VAL A N 1
ATOM 881 C CA . VAL A 1 109 ? -7.694 -5.999 -3.238 1.00 91.94 109 VAL A CA 1
ATOM 882 C C . VAL A 1 109 ? -6.927 -6.360 -4.505 1.00 91.94 109 VAL A C 1
ATOM 884 O O . VAL A 1 109 ? -7.486 -6.955 -5.421 1.00 91.94 109 VAL A O 1
ATOM 887 N N . VAL A 1 110 ? -5.660 -5.969 -4.565 1.00 93.56 110 VAL A N 1
ATOM 888 C CA . VAL A 1 110 ? -4.735 -6.282 -5.654 1.00 93.56 110 VAL A CA 1
ATOM 889 C C . VAL A 1 110 ? -3.796 -7.373 -5.159 1.00 93.56 110 VAL A C 1
ATOM 891 O O . VAL A 1 110 ? -3.098 -7.170 -4.166 1.00 93.56 110 VAL A O 1
ATOM 894 N N . ASP A 1 111 ? -3.764 -8.521 -5.831 1.00 92.44 111 ASP A N 1
ATOM 895 C CA . ASP A 1 111 ? -2.733 -9.530 -5.594 1.00 92.44 111 ASP A CA 1
ATOM 896 C C . ASP A 1 111 ? -1.469 -9.166 -6.386 1.00 92.44 111 ASP A C 1
ATOM 898 O O . ASP A 1 111 ? -1.521 -8.844 -7.574 1.00 92.44 111 ASP A O 1
ATOM 902 N N . ALA A 1 112 ? -0.318 -9.171 -5.717 1.00 91.56 112 ALA A N 1
ATOM 903 C CA . ALA A 1 112 ? 0.959 -8.863 -6.339 1.00 91.56 112 ALA A CA 1
ATOM 904 C C . ALA A 1 112 ? 1.374 -9.899 -7.397 1.00 91.56 112 ALA A C 1
ATOM 906 O O . ALA A 1 112 ? 2.060 -9.530 -8.345 1.00 91.56 112 ALA A O 1
ATOM 907 N N . ASP A 1 113 ? 1.003 -11.174 -7.251 1.00 91.44 113 ASP A N 1
ATOM 908 C CA . ASP A 1 113 ? 1.276 -12.191 -8.267 1.00 91.44 113 ASP A CA 1
ATOM 909 C C . ASP A 1 113 ? 0.421 -11.945 -9.522 1.00 91.44 113 ASP A C 1
ATOM 911 O O . ASP A 1 113 ? 0.981 -11.936 -10.617 1.00 91.44 113 ASP A O 1
ATOM 915 N N . ASP A 1 114 ? -0.868 -11.616 -9.369 1.00 94.44 114 ASP A N 1
ATOM 916 C CA . ASP A 1 114 ? -1.739 -11.237 -10.496 1.00 94.44 114 ASP A CA 1
ATOM 917 C C . ASP A 1 114 ? -1.235 -9.964 -11.192 1.00 94.44 114 ASP A C 1
ATOM 919 O O . ASP A 1 114 ? -1.173 -9.903 -12.420 1.00 94.44 114 ASP A O 1
ATOM 923 N N . LEU A 1 115 ? -0.815 -8.954 -10.415 1.00 94.81 115 LEU A N 1
ATOM 924 C CA . LEU A 1 115 ? -0.229 -7.721 -10.950 1.00 94.81 115 LEU A CA 1
ATOM 925 C C . LEU A 1 115 ? 1.046 -7.996 -11.752 1.00 94.81 115 LEU A C 1
ATOM 927 O O . LEU A 1 115 ? 1.285 -7.335 -12.755 1.00 94.81 115 LEU A O 1
ATOM 931 N N . LEU A 1 116 ? 1.885 -8.933 -11.310 1.00 93.00 116 LEU A N 1
ATOM 932 C CA . LEU A 1 116 ? 3.117 -9.285 -12.016 1.00 93.00 116 LEU A CA 1
ATOM 933 C C . LEU A 1 116 ? 2.870 -10.218 -13.211 1.00 93.00 116 LEU A C 1
ATOM 935 O O . LEU A 1 116 ? 3.695 -10.237 -14.122 1.00 93.00 116 LEU A O 1
ATOM 939 N N . ASP A 1 117 ? 1.774 -10.980 -13.227 1.00 94.75 117 ASP A N 1
ATOM 940 C CA . ASP A 1 117 ? 1.382 -11.843 -14.348 1.00 94.75 117 ASP A CA 1
ATOM 941 C C . ASP A 1 117 ? 0.669 -11.070 -15.471 1.00 94.75 117 ASP A C 1
ATOM 943 O O . ASP A 1 117 ? 0.946 -11.312 -16.647 1.00 94.75 117 ASP A O 1
ATOM 947 N N . ASP A 1 118 ? -0.198 -10.113 -15.131 1.00 96.50 118 ASP A N 1
ATOM 948 C CA . ASP A 1 118 ? -0.873 -9.219 -16.081 1.00 96.50 118 ASP A CA 1
ATOM 949 C C . ASP A 1 118 ? -0.911 -7.762 -15.573 1.00 96.50 118 ASP A C 1
ATOM 951 O O . ASP A 1 118 ? -1.962 -7.258 -15.152 1.00 96.50 118 ASP A O 1
ATOM 955 N N . PRO A 1 119 ? 0.221 -7.030 -15.646 1.00 96.38 119 PRO A N 1
ATOM 956 C CA . PRO A 1 119 ? 0.274 -5.651 -15.174 1.00 96.38 119 PRO A CA 1
ATOM 957 C C . PRO A 1 119 ? -0.742 -4.739 -15.856 1.00 96.38 119 PRO A C 1
ATOM 959 O O . PRO A 1 119 ? -1.359 -3.892 -15.212 1.00 96.38 119 PRO A O 1
ATOM 962 N N . ALA A 1 120 ? -0.939 -4.903 -17.166 1.00 96.69 120 ALA A N 1
ATOM 963 C CA . ALA A 1 120 ? -1.837 -4.046 -17.923 1.00 96.69 120 ALA A CA 1
ATOM 964 C C . ALA A 1 120 ? -3.301 -4.281 -17.546 1.00 96.69 120 ALA A C 1
ATOM 966 O O . ALA A 1 120 ? -4.032 -3.308 -17.351 1.00 96.69 120 ALA A O 1
ATOM 967 N N . GLY A 1 121 ? -3.729 -5.540 -17.422 1.00 97.00 121 GLY A N 1
ATOM 968 C CA . GLY A 1 121 ? -5.081 -5.877 -16.989 1.00 97.00 121 GLY A CA 1
ATOM 969 C C . GLY A 1 121 ? -5.373 -5.371 -15.580 1.00 97.00 121 GLY A C 1
ATOM 970 O O . GLY A 1 121 ? -6.372 -4.677 -15.371 1.00 97.00 121 GLY A O 1
ATOM 971 N N . VAL A 1 122 ? -4.465 -5.628 -14.634 1.00 97.00 122 VAL A N 1
ATOM 972 C CA . VAL A 1 122 ? -4.645 -5.235 -13.229 1.00 97.00 122 VAL A CA 1
ATOM 973 C C . VAL A 1 122 ? -4.635 -3.716 -13.054 1.00 97.00 122 VAL A C 1
ATOM 975 O O . VAL A 1 122 ? -5.535 -3.176 -12.409 1.00 97.00 122 VAL A O 1
ATOM 978 N N . ILE A 1 123 ? -3.688 -2.990 -13.662 1.00 96.56 123 ILE A N 1
ATOM 979 C CA . ILE A 1 123 ? -3.642 -1.523 -13.549 1.00 96.56 123 ILE A CA 1
ATOM 980 C C . ILE A 1 123 ? -4.859 -0.877 -14.227 1.00 96.56 123 ILE A C 1
ATOM 982 O O . ILE A 1 123 ? -5.424 0.066 -13.674 1.00 96.56 123 ILE A O 1
ATOM 986 N N . ARG A 1 124 ? -5.342 -1.401 -15.365 1.00 96.94 124 ARG A N 1
ATOM 987 C CA . ARG A 1 124 ? -6.592 -0.918 -15.988 1.00 96.94 124 ARG A CA 1
ATOM 988 C C . ARG A 1 124 ? -7.803 -1.132 -15.083 1.00 96.94 124 ARG A C 1
ATOM 990 O O . ARG A 1 124 ? -8.605 -0.210 -14.932 1.00 96.94 124 ARG A O 1
ATOM 997 N N . ALA A 1 125 ? -7.931 -2.313 -14.478 1.00 95.62 125 ALA A N 1
ATOM 998 C CA . ALA A 1 125 ? -9.013 -2.611 -13.542 1.00 95.62 125 ALA A CA 1
ATOM 999 C C . ALA A 1 125 ? -8.961 -1.692 -12.312 1.00 95.62 125 ALA A C 1
ATOM 1001 O O . ALA A 1 125 ? -9.981 -1.124 -11.919 1.00 95.62 125 ALA A O 1
ATOM 1002 N N . TYR A 1 126 ? -7.763 -1.473 -11.764 1.00 94.62 126 TYR A N 1
ATOM 1003 C CA . TYR A 1 126 ? -7.546 -0.549 -10.657 1.00 94.62 126 TYR A CA 1
ATOM 1004 C C . TYR A 1 126 ? -7.958 0.882 -11.023 1.00 94.62 126 TYR A C 1
ATOM 1006 O O . TYR A 1 126 ? -8.778 1.477 -10.325 1.00 94.62 126 TYR A O 1
ATOM 1014 N N . CYS A 1 127 ? -7.466 1.413 -12.147 1.00 94.75 127 CYS A N 1
ATOM 1015 C CA . CYS A 1 127 ? -7.829 2.733 -12.667 1.00 94.75 127 CYS A CA 1
ATOM 1016 C C . CYS A 1 127 ? -9.349 2.904 -12.804 1.00 94.75 127 CYS A C 1
ATOM 1018 O O . CYS A 1 127 ? -9.903 3.880 -12.293 1.00 94.75 127 CYS A O 1
ATOM 1020 N N . ALA A 1 128 ? -10.034 1.927 -13.409 1.00 94.44 128 ALA A N 1
ATOM 1021 C CA . ALA A 1 128 ? -11.488 1.940 -13.551 1.00 94.44 128 ALA A CA 1
ATOM 1022 C C . ALA A 1 128 ? -12.209 1.973 -12.192 1.00 94.44 128 ALA A C 1
ATOM 1024 O O . ALA A 1 128 ? -13.180 2.710 -12.027 1.00 94.44 128 ALA A O 1
ATOM 1025 N N . HIS A 1 129 ? -11.709 1.225 -11.205 1.00 91.50 129 HIS A N 1
ATOM 1026 C CA . HIS A 1 129 ? -12.279 1.183 -9.861 1.00 91.50 129 HIS A CA 1
ATOM 1027 C C . HIS A 1 129 ? -12.090 2.505 -9.092 1.00 91.50 129 HIS A C 1
ATOM 1029 O O . HIS A 1 129 ? -13.009 2.986 -8.424 1.00 91.50 129 HIS A O 1
ATOM 1035 N N . VAL A 1 130 ? -10.911 3.131 -9.186 1.00 90.19 130 VAL A N 1
ATOM 1036 C CA . VAL A 1 130 ? -10.622 4.379 -8.456 1.00 90.19 130 VAL A CA 1
ATOM 1037 C C . VAL A 1 130 ? -11.065 5.654 -9.181 1.00 90.19 130 VAL A C 1
ATOM 1039 O O . VAL A 1 130 ? -11.084 6.736 -8.582 1.00 90.19 130 VAL A O 1
ATOM 1042 N N . GLY A 1 131 ? -11.490 5.526 -10.440 1.00 91.69 131 GLY A N 1
ATOM 1043 C CA . GLY A 1 131 ? -11.899 6.640 -11.293 1.00 91.69 131 GLY A CA 1
ATOM 1044 C C . GLY A 1 131 ? -10.710 7.445 -11.816 1.00 91.69 131 GLY A C 1
ATOM 1045 O O . GLY A 1 131 ? -10.755 8.674 -11.812 1.00 91.69 131 GLY A O 1
ATOM 1046 N N . LEU A 1 132 ? -9.634 6.753 -12.197 1.00 93.44 132 LEU A N 1
ATOM 1047 C CA . LEU A 1 132 ? -8.479 7.318 -12.891 1.00 93.44 132 LEU A CA 1
ATOM 1048 C C . LEU A 1 132 ? -8.479 6.864 -14.350 1.00 93.44 132 LEU A C 1
ATOM 1050 O O . LEU A 1 132 ? -8.831 5.724 -14.651 1.00 93.44 132 LEU A O 1
ATOM 1054 N N . ASP A 1 133 ? -8.012 7.732 -15.240 1.00 95.81 133 ASP A N 1
ATOM 1055 C CA . ASP A 1 133 ? -7.782 7.363 -16.632 1.00 95.81 133 ASP A CA 1
ATOM 1056 C C . ASP A 1 133 ? -6.480 6.573 -16.745 1.00 95.81 133 ASP A C 1
ATOM 1058 O O . ASP A 1 133 ? -5.417 7.025 -16.313 1.00 95.81 133 ASP A O 1
ATOM 1062 N N . PHE A 1 134 ? -6.561 5.382 -17.330 1.00 96.56 134 PHE A N 1
ATOM 1063 C CA . PHE A 1 134 ? -5.377 4.590 -17.631 1.00 96.56 134 PHE A CA 1
ATOM 1064 C C . PHE A 1 134 ? -4.555 5.259 -18.741 1.00 96.56 134 PHE A C 1
ATOM 1066 O O . PHE A 1 134 ? -5.101 5.639 -19.780 1.00 96.56 134 PHE A O 1
ATOM 1073 N N . THR A 1 135 ? -3.234 5.310 -18.570 1.00 96.06 135 THR A N 1
ATOM 1074 C CA . THR A 1 135 ? -2.291 5.721 -19.619 1.00 96.06 135 THR A CA 1
ATOM 1075 C C . THR A 1 135 ? -1.132 4.732 -19.714 1.00 96.06 135 THR A C 1
ATOM 1077 O O . THR A 1 135 ? -0.715 4.155 -18.712 1.00 96.06 135 THR A O 1
ATOM 1080 N N . ASP A 1 136 ? -0.564 4.553 -20.910 1.00 94.81 136 ASP A N 1
ATOM 1081 C CA . ASP A 1 136 ? 0.563 3.624 -21.108 1.00 94.81 136 ASP A CA 1
ATOM 1082 C C . ASP A 1 136 ? 1.822 4.032 -20.319 1.00 94.81 136 ASP A C 1
ATOM 1084 O O . ASP A 1 136 ? 2.664 3.182 -20.018 1.00 94.81 136 ASP A O 1
ATOM 1088 N N . ALA A 1 137 ? 1.920 5.306 -19.922 1.00 93.69 137 ALA A N 1
ATOM 1089 C CA . ALA A 1 137 ? 2.974 5.828 -19.052 1.00 93.69 137 ALA A CA 1
ATOM 1090 C C . ALA A 1 137 ? 2.933 5.239 -17.626 1.00 93.69 137 ALA A C 1
ATOM 1092 O O . ALA A 1 137 ? 3.926 5.274 -16.910 1.00 93.69 137 ALA A O 1
ATOM 1093 N N . MET A 1 138 ? 1.805 4.651 -17.204 1.00 94.00 138 MET A N 1
ATOM 1094 C CA . MET A 1 138 ? 1.722 3.920 -15.931 1.00 94.00 138 MET A CA 1
ATOM 1095 C C . MET A 1 138 ? 2.482 2.587 -15.963 1.00 94.00 138 MET A C 1
ATOM 1097 O O . MET A 1 138 ? 2.781 2.029 -14.911 1.00 94.00 138 MET A O 1
ATOM 1101 N N . LEU A 1 139 ? 2.778 2.065 -17.159 1.00 95.31 139 LEU A N 1
ATOM 1102 C CA . LEU A 1 139 ? 3.495 0.803 -17.356 1.00 95.31 139 LEU A CA 1
ATOM 1103 C C . LEU A 1 139 ? 4.879 0.993 -17.975 1.00 95.31 139 LEU A C 1
ATOM 1105 O O . LEU A 1 139 ? 5.677 0.064 -17.942 1.00 95.31 139 LEU A O 1
ATOM 1109 N N . ASN A 1 140 ? 5.162 2.152 -18.566 1.00 95.06 140 ASN A N 1
ATOM 1110 C CA . ASN A 1 140 ? 6.397 2.427 -19.291 1.00 95.06 140 ASN A CA 1
ATOM 1111 C C . ASN A 1 140 ? 6.896 3.811 -18.907 1.00 95.06 140 ASN A C 1
ATOM 1113 O O . ASN A 1 140 ? 6.126 4.767 -18.939 1.00 95.06 140 ASN A O 1
ATOM 1117 N N . TRP A 1 141 ? 8.176 3.925 -18.590 1.00 94.00 141 TRP A N 1
ATOM 1118 C CA . TRP A 1 141 ? 8.751 5.175 -18.113 1.00 94.00 141 TRP A CA 1
ATOM 1119 C C . TRP A 1 141 ? 9.965 5.584 -18.942 1.00 94.00 141 TRP A C 1
ATOM 1121 O O . TRP A 1 141 ? 10.680 4.754 -19.505 1.00 94.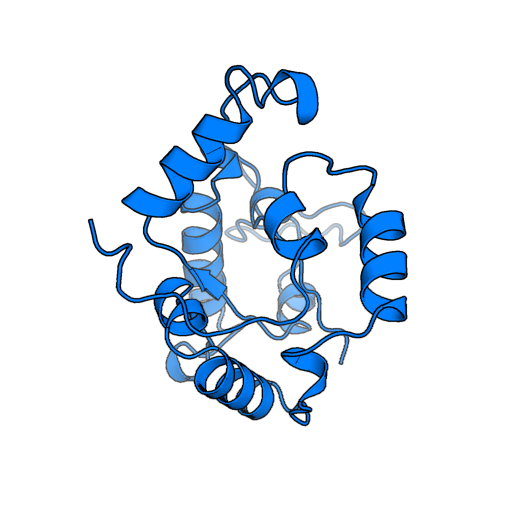00 141 TRP A O 1
ATOM 1131 N N . SER A 1 142 ? 10.146 6.896 -19.064 1.00 92.75 142 SER A N 1
ATOM 1132 C CA . SER A 1 142 ? 11.211 7.512 -19.847 1.00 92.75 142 SER A CA 1
ATOM 1133 C C . SER A 1 142 ? 12.541 7.555 -19.086 1.00 92.75 142 SER A C 1
ATOM 1135 O O . SER A 1 142 ? 12.618 7.300 -17.879 1.00 92.75 142 SER A O 1
ATOM 1137 N N . ASP A 1 143 ? 13.610 7.946 -19.778 1.00 90.62 143 ASP A N 1
ATOM 1138 C CA . ASP A 1 143 ? 14.903 8.220 -19.140 1.00 90.62 143 ASP A CA 1
ATOM 1139 C C . ASP A 1 143 ? 14.797 9.362 -18.114 1.00 90.62 143 ASP A C 1
ATOM 1141 O O . ASP A 1 143 ? 15.481 9.356 -17.088 1.00 90.62 143 ASP A O 1
ATOM 1145 N N . GLU A 1 144 ? 13.908 10.333 -18.356 1.00 92.56 144 GLU A N 1
ATOM 1146 C CA . GLU A 1 144 ? 13.650 11.422 -17.415 1.00 92.56 144 GLU A CA 1
ATOM 1147 C C . GLU A 1 144 ? 12.977 10.911 -16.137 1.00 92.56 144 GLU A C 1
ATOM 1149 O O . GLU A 1 144 ? 13.431 11.244 -15.038 1.00 92.56 144 GLU A O 1
ATOM 1154 N N . ASP A 1 145 ? 11.962 10.055 -16.276 1.00 90.94 145 ASP A N 1
ATOM 1155 C CA . ASP A 1 145 ? 11.279 9.415 -15.147 1.00 90.94 145 ASP A CA 1
ATOM 1156 C C . ASP A 1 145 ? 12.251 8.555 -14.332 1.00 90.94 145 ASP A C 1
ATOM 1158 O O . ASP A 1 145 ? 12.269 8.621 -13.102 1.00 90.94 145 ASP A O 1
ATOM 1162 N N . THR A 1 146 ? 13.118 7.802 -15.018 1.00 89.06 146 THR A N 1
ATOM 1163 C CA . THR A 1 146 ? 14.161 6.977 -14.393 1.00 89.06 146 THR A CA 1
ATOM 1164 C C . THR A 1 146 ? 15.113 7.837 -13.570 1.00 89.06 146 THR A C 1
ATOM 1166 O O . THR A 1 146 ? 15.369 7.547 -12.400 1.00 89.06 146 THR A O 1
ATOM 1169 N N . ARG A 1 147 ? 15.605 8.942 -14.145 1.00 89.44 147 ARG A N 1
ATOM 1170 C CA . ARG A 1 147 ? 16.502 9.877 -13.455 1.00 89.44 147 ARG A CA 1
ATOM 1171 C C . ARG A 1 147 ? 15.834 10.492 -12.225 1.00 89.44 147 ARG A C 1
ATOM 1173 O O . ARG A 1 147 ? 16.459 10.587 -11.168 1.00 89.44 147 ARG A O 1
ATOM 1180 N N . LEU A 1 148 ? 14.568 10.894 -12.348 1.00 90.81 148 LEU A N 1
ATOM 1181 C CA . LEU A 1 148 ? 13.798 11.440 -11.233 1.00 90.81 148 LEU A CA 1
ATOM 1182 C C . LEU A 1 148 ? 13.608 10.394 -10.126 1.00 90.81 148 LEU A C 1
ATOM 1184 O O . LEU A 1 148 ? 13.806 10.705 -8.950 1.00 90.81 148 LEU A O 1
ATOM 1188 N N . ALA A 1 149 ? 13.264 9.156 -10.484 1.00 87.56 149 ALA A N 1
ATOM 1189 C CA . ALA A 1 149 ? 13.101 8.063 -9.534 1.00 87.56 149 ALA A CA 1
ATOM 1190 C C . ALA A 1 149 ? 14.411 7.774 -8.787 1.00 87.56 149 ALA A C 1
ATOM 1192 O O . ALA A 1 149 ? 14.408 7.693 -7.559 1.00 87.56 149 ALA A O 1
ATOM 1193 N N . GLN A 1 150 ? 15.542 7.712 -9.492 1.00 88.00 150 GLN A N 1
ATOM 1194 C CA . GLN A 1 150 ? 16.859 7.514 -8.881 1.00 88.00 150 GLN A CA 1
ATOM 1195 C C . GLN A 1 150 ? 17.197 8.618 -7.868 1.00 88.00 150 GLN A C 1
ATOM 1197 O O . GLN A 1 150 ? 17.674 8.316 -6.777 1.00 88.00 150 GLN A O 1
ATOM 1202 N N . GLU A 1 151 ? 16.888 9.884 -8.170 1.00 88.75 151 GLU A N 1
ATOM 1203 C CA . GLU A 1 151 ? 17.081 10.994 -7.227 1.00 88.75 151 GLU A CA 1
ATOM 1204 C C . GLU A 1 151 ? 16.180 10.857 -5.986 1.00 88.75 151 GLU A C 1
ATOM 1206 O O . GLU A 1 151 ? 16.645 10.991 -4.851 1.00 88.75 151 GLU A O 1
ATOM 1211 N N . LYS A 1 152 ? 14.881 10.581 -6.176 1.00 87.88 152 LYS A N 1
ATOM 1212 C CA . LYS A 1 152 ? 13.906 10.521 -5.072 1.00 87.88 152 LYS A CA 1
ATOM 1213 C C . LYS A 1 152 ? 14.091 9.302 -4.174 1.00 87.88 152 LYS A C 1
ATOM 1215 O O . LYS A 1 152 ? 13.892 9.414 -2.962 1.00 87.88 152 LYS A O 1
ATOM 1220 N N . PHE A 1 153 ? 14.498 8.172 -4.742 1.00 84.75 153 PHE A N 1
ATOM 1221 C CA . PHE A 1 153 ? 14.694 6.916 -4.021 1.00 84.75 153 PHE A CA 1
ATOM 1222 C C . PHE A 1 153 ? 16.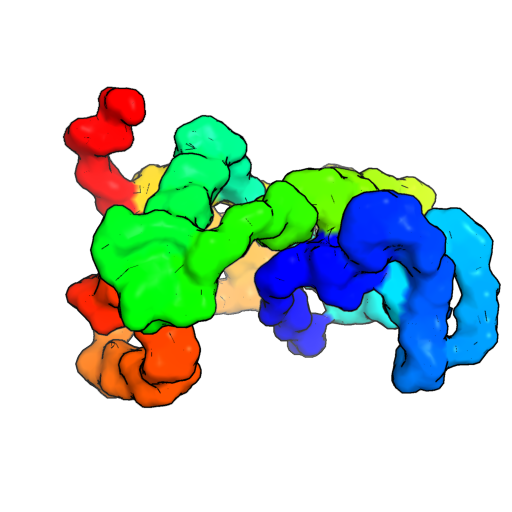149 6.658 -3.611 1.00 84.75 153 PHE A C 1
ATOM 1224 O O . PHE A 1 153 ? 16.416 5.634 -2.990 1.00 84.75 153 PHE A O 1
ATOM 1231 N N . ALA A 1 154 ? 17.074 7.600 -3.837 1.00 80.75 154 ALA A N 1
ATOM 1232 C CA . ALA A 1 154 ? 18.485 7.476 -3.446 1.00 80.75 154 ALA A CA 1
ATOM 1233 C C . ALA A 1 154 ? 18.700 7.118 -1.960 1.00 80.75 154 ALA A C 1
ATOM 1235 O O . ALA A 1 154 ? 19.687 6.478 -1.608 1.00 80.75 154 ALA A O 1
ATOM 1236 N N . LYS A 1 155 ? 17.770 7.509 -1.076 1.00 79.12 155 LYS A N 1
ATOM 1237 C CA . LYS A 1 155 ? 17.817 7.201 0.367 1.00 79.12 155 LYS A CA 1
ATOM 1238 C C . LYS A 1 155 ? 17.450 5.752 0.712 1.00 79.12 155 LYS A C 1
ATOM 1240 O O . LYS A 1 155 ? 17.668 5.341 1.843 1.00 79.12 155 LYS A O 1
ATOM 1245 N N . TRP A 1 156 ? 16.897 5.004 -0.239 1.00 74.25 156 TRP A N 1
ATOM 1246 C CA . TRP A 1 156 ? 16.400 3.634 -0.082 1.00 74.25 156 TRP A CA 1
ATOM 1247 C C . TRP A 1 156 ? 17.230 2.652 -0.916 1.00 74.25 156 TRP A C 1
ATOM 1249 O O . TRP A 1 156 ? 16.698 1.744 -1.560 1.00 74.25 156 TRP A O 1
ATOM 1259 N N . ASN A 1 157 ? 18.546 2.874 -0.952 1.00 77.38 157 ASN A N 1
ATOM 1260 C CA . ASN A 1 157 ? 19.472 2.054 -1.723 1.00 77.38 157 ASN A CA 1
ATOM 1261 C C . ASN A 1 157 ? 19.343 0.569 -1.332 1.00 77.38 157 ASN A C 1
ATOM 1263 O O . ASN A 1 157 ? 19.254 0.236 -0.152 1.00 77.38 157 ASN A O 1
ATOM 1267 N N . GLY A 1 158 ? 19.292 -0.321 -2.324 1.00 76.81 158 GLY A N 1
ATOM 1268 C CA . GLY A 1 158 ? 19.118 -1.762 -2.114 1.00 76.81 158 GLY A CA 1
ATOM 1269 C C . GLY A 1 158 ? 17.665 -2.250 -2.096 1.00 76.81 158 GLY A C 1
ATOM 1270 O O . GLY A 1 158 ? 17.436 -3.415 -2.407 1.00 76.81 158 GLY A O 1
ATOM 1271 N N . PHE A 1 159 ? 16.674 -1.391 -1.820 1.00 74.88 159 PHE A N 1
ATOM 1272 C CA . PHE A 1 159 ? 15.259 -1.805 -1.760 1.00 74.88 159 PHE A CA 1
ATOM 1273 C C . PHE A 1 159 ? 14.535 -1.759 -3.107 1.00 74.88 159 PHE A C 1
ATOM 1275 O O . PHE A 1 159 ? 13.625 -2.551 -3.345 1.00 74.88 159 PHE A O 1
ATOM 1282 N N . HIS A 1 160 ? 14.923 -0.834 -3.986 1.00 81.44 160 HIS A N 1
ATOM 1283 C CA . HIS A 1 160 ? 14.210 -0.566 -5.241 1.00 81.44 160 HIS A CA 1
ATOM 1284 C C . HIS A 1 160 ? 15.085 -0.739 -6.484 1.00 81.44 160 HIS A C 1
ATOM 1286 O O . HIS A 1 160 ? 14.692 -0.312 -7.564 1.00 81.44 160 HIS A O 1
ATOM 1292 N N . ASN A 1 161 ? 16.260 -1.360 -6.354 1.00 81.50 161 ASN A N 1
ATOM 1293 C CA . ASN A 1 161 ? 17.251 -1.430 -7.431 1.00 81.50 161 ASN A CA 1
ATOM 1294 C C . ASN A 1 161 ? 16.684 -2.068 -8.709 1.00 81.50 161 ASN A C 1
ATOM 1296 O O . ASN A 1 161 ? 16.866 -1.516 -9.789 1.00 81.50 161 ASN A O 1
ATOM 1300 N N . ASP A 1 162 ? 15.936 -3.167 -8.590 1.00 83.12 162 ASP A N 1
ATOM 1301 C CA . ASP A 1 162 ? 15.331 -3.845 -9.745 1.00 83.12 162 ASP A CA 1
ATOM 1302 C C . ASP A 1 162 ? 14.335 -2.931 -10.489 1.00 83.12 162 ASP A C 1
ATOM 1304 O O . ASP A 1 162 ? 14.316 -2.869 -11.721 1.00 83.12 162 ASP A O 1
ATOM 1308 N N . ALA A 1 163 ? 13.538 -2.160 -9.742 1.00 84.56 163 ALA A N 1
ATOM 1309 C CA . ALA A 1 163 ? 12.601 -1.191 -10.308 1.00 84.56 163 ALA A CA 1
ATOM 1310 C C . ALA A 1 163 ? 13.328 0.022 -10.920 1.00 84.56 163 ALA A C 1
ATOM 1312 O O . ALA A 1 163 ? 12.984 0.465 -12.010 1.00 84.56 163 ALA A O 1
ATOM 1313 N N . LEU A 1 164 ? 14.376 0.527 -10.262 1.00 86.62 164 LEU A N 1
ATOM 1314 C CA . LEU A 1 164 ? 15.174 1.666 -10.735 1.00 86.62 164 LEU A CA 1
ATOM 1315 C C . LEU A 1 164 ? 16.016 1.349 -11.983 1.00 86.62 164 LEU A C 1
ATOM 1317 O O . LEU A 1 164 ? 16.433 2.273 -12.680 1.00 86.62 164 LEU A O 1
ATOM 1321 N N . CYS A 1 165 ? 16.283 0.067 -12.245 1.00 85.31 165 CYS A N 1
ATOM 1322 C CA . CYS A 1 165 ? 17.034 -0.412 -13.408 1.00 85.31 165 CYS A CA 1
ATOM 1323 C C . CYS A 1 165 ? 16.144 -0.897 -14.564 1.00 85.31 165 CYS A C 1
ATOM 1325 O O . CYS A 1 165 ? 16.669 -1.274 -15.613 1.00 85.31 165 CYS A O 1
ATOM 1327 N N . SER A 1 166 ? 14.821 -0.933 -14.395 1.00 89.44 166 SER A N 1
ATOM 1328 C CA . SER A 1 166 ? 13.893 -1.285 -15.476 1.00 89.44 166 SER A CA 1
ATOM 1329 C C . SER A 1 166 ? 13.414 -0.033 -16.216 1.00 89.44 166 SER A C 1
ATOM 1331 O O . SER A 1 166 ? 13.713 1.085 -15.812 1.00 89.44 166 SER A O 1
ATOM 1333 N N . THR A 1 167 ? 12.710 -0.224 -17.335 1.00 91.06 167 THR A N 1
ATOM 1334 C CA . THR A 1 167 ? 12.081 0.841 -18.154 1.00 91.06 167 THR A CA 1
ATOM 1335 C C . THR A 1 167 ? 10.563 0.669 -18.283 1.00 91.06 167 THR A C 1
ATOM 1337 O O . THR A 1 167 ? 9.876 1.456 -18.933 1.00 91.06 167 THR A O 1
ATOM 1340 N N . SER A 1 168 ? 10.031 -0.417 -17.718 1.00 92.75 168 SER A N 1
ATOM 1341 C CA . SER A 1 168 ? 8.619 -0.786 -17.818 1.00 92.75 168 SER A CA 1
ATOM 1342 C C . SER A 1 168 ? 8.243 -1.865 -16.800 1.00 92.75 168 SER A C 1
ATOM 1344 O O . SER A 1 168 ? 9.083 -2.695 -16.442 1.00 92.75 168 SER A O 1
ATOM 1346 N N . LEU A 1 169 ? 6.974 -1.891 -16.392 1.00 93.50 169 LEU A N 1
ATOM 1347 C CA . LEU A 1 169 ? 6.368 -2.977 -15.629 1.00 93.50 169 LEU A CA 1
ATOM 1348 C C . LEU A 1 169 ? 5.743 -3.964 -16.618 1.00 93.50 169 LEU A C 1
ATOM 1350 O O . LEU A 1 169 ? 4.675 -3.718 -17.181 1.00 93.50 169 LEU A O 1
ATOM 1354 N N . LYS A 1 170 ? 6.443 -5.072 -16.857 1.00 91.75 170 LYS A N 1
ATOM 1355 C CA . LYS A 1 170 ? 6.059 -6.110 -17.820 1.00 91.75 170 LYS A CA 1
ATOM 1356 C C . LYS A 1 170 ? 5.665 -7.402 -17.108 1.00 91.75 170 LYS A C 1
ATOM 1358 O O . LYS A 1 170 ? 6.145 -7.628 -15.995 1.00 91.75 170 LYS A O 1
ATOM 1363 N N . PRO A 1 171 ? 4.834 -8.248 -17.748 1.00 93.12 171 PRO A N 1
ATOM 1364 C CA . PRO A 1 171 ? 4.572 -9.594 -17.260 1.00 93.12 171 PRO A CA 1
ATOM 1365 C C . PRO A 1 171 ? 5.875 -10.316 -16.918 1.00 93.12 171 PRO A C 1
ATOM 1367 O O . PRO A 1 171 ? 6.835 -10.254 -17.692 1.00 93.12 171 PRO A O 1
ATOM 1370 N N . ARG A 1 172 ? 5.913 -11.000 -15.774 1.00 86.19 172 ARG A N 1
ATOM 1371 C CA . ARG A 1 172 ? 7.074 -11.804 -15.384 1.00 86.19 172 ARG A CA 1
ATOM 1372 C C . ARG A 1 172 ? 7.313 -12.936 -16.383 1.00 86.19 172 ARG A C 1
ATOM 1374 O O . ARG A 1 172 ? 6.375 -13.560 -16.884 1.00 86.19 172 ARG A O 1
ATOM 1381 N N . ASP A 1 173 ? 8.580 -13.263 -16.614 1.00 78.25 173 ASP A N 1
ATOM 1382 C CA . ASP A 1 173 ? 8.924 -14.464 -17.366 1.00 78.25 173 ASP A CA 1
ATOM 1383 C C . ASP A 1 173 ? 8.454 -15.702 -16.592 1.00 78.25 173 ASP A C 1
ATOM 1385 O O . ASP A 1 173 ? 8.790 -15.900 -15.420 1.00 78.25 173 ASP A O 1
ATOM 1389 N N . LYS A 1 174 ? 7.700 -16.585 -17.259 1.00 61.12 174 LYS A N 1
ATOM 1390 C CA . LYS A 1 174 ? 7.117 -17.805 -16.661 1.00 61.12 174 LYS A CA 1
ATOM 1391 C C . LYS A 1 174 ? 8.155 -18.807 -16.119 1.00 61.12 174 LYS A C 1
ATOM 1393 O O . LYS A 1 174 ? 7.779 -19.840 -15.573 1.00 61.12 174 LYS A O 1
ATOM 1398 N N . ALA A 1 175 ? 9.450 -18.522 -16.257 1.00 52.75 175 ALA A N 1
ATOM 1399 C CA . ALA A 1 175 ? 10.552 -19.360 -15.796 1.00 52.75 175 ALA A CA 1
ATOM 1400 C C . ALA A 1 175 ? 10.763 -19.346 -14.265 1.00 52.75 175 ALA A C 1
ATOM 1402 O O . ALA A 1 175 ? 11.478 -20.202 -13.752 1.00 52.75 175 ALA A O 1
ATOM 1403 N N . HIS A 1 176 ? 10.133 -18.430 -13.520 1.00 42.28 176 HIS A N 1
ATOM 1404 C CA . HIS A 1 176 ? 10.291 -18.310 -12.061 1.00 42.28 176 HIS A CA 1
ATOM 1405 C C . HIS A 1 176 ? 9.087 -18.817 -11.254 1.00 42.28 176 HIS A C 1
ATOM 1407 O O . HIS A 1 176 ? 8.706 -18.233 -10.239 1.00 42.28 176 HIS A O 1
ATOM 1413 N N . VAL A 1 177 ? 8.507 -19.943 -11.671 1.00 39.47 177 VAL A N 1
ATOM 1414 C CA . VAL A 1 177 ? 7.576 -20.713 -10.836 1.00 39.47 177 VAL A CA 1
ATOM 1415 C C . VAL A 1 177 ? 8.343 -21.880 -10.207 1.00 39.47 177 VAL A C 1
ATOM 1417 O O . VAL A 1 177 ? 8.339 -22.993 -10.722 1.00 39.47 177 VAL A O 1
ATOM 1420 N N . SER A 1 178 ? 9.037 -21.614 -9.096 1.00 34.25 178 SER A N 1
ATOM 1421 C CA . S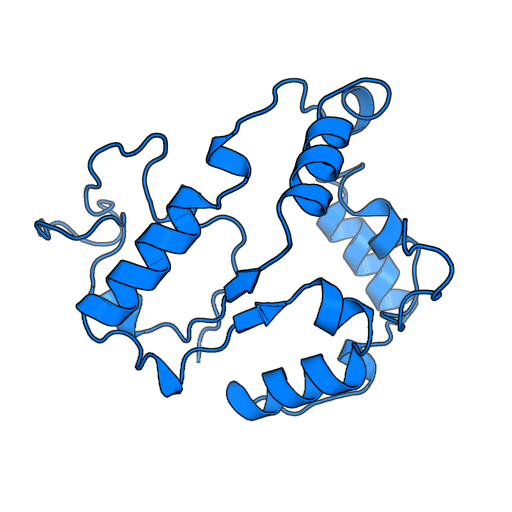ER A 1 178 ? 9.498 -22.648 -8.149 1.00 34.25 178 SER A CA 1
ATOM 1422 C C . SER A 1 178 ? 9.118 -22.261 -6.733 1.00 34.25 178 SER A C 1
ATOM 1424 O O . SER A 1 178 ? 9.483 -21.125 -6.341 1.00 34.25 178 SER A O 1
#

Organism: NCBI:txid1306861

Sequence (178 aa):
KRVFIKDIAHYLLPPNQQKASIAPSAGTAAEPGNPTVLPLDILRKFQWTFLIRHPRRSIPSYYRCTIPPLDEVTGFSNFSASEAGYDELRRLFDFLIRERVVDEKDLMVVDADDLLDDPAGVIRAYCAHVGLDFTDAMLNWSDEDTRLAQEKFAKWNGFHNDALCSTSLKPRDKAHVS